Protein AF-D1YGD7-F1 (afdb_monomer_lite)

Sequence (81 aa):
MWTFTTLISIAVVILRYREPKLERPYVVPWYPIIPIISIGGGLFIVISTVINEFWLSITGIGLTALGLPVYYYMKKHNHQN

Structure (mmCIF, N/CA/C/O backbone):
data_AF-D1YGD7-F1
#
_entry.id   AF-D1YGD7-F1
#
loop_
_atom_site.group_PDB
_atom_site.id
_atom_site.type_symbol
_atom_site.label_atom_id
_atom_site.label_alt_id
_atom_site.label_comp_id
_atom_site.label_asym_id
_atom_site.label_entity_id
_atom_site.label_seq_id
_atom_site.pdbx_PDB_ins_code
_atom_site.Cartn_x
_atom_site.Cartn_y
_atom_site.Cartn_z
_atom_site.occupancy
_atom_site.B_iso_or_equiv
_atom_site.auth_seq_id
_atom_site.auth_comp_id
_atom_site.auth_asym_id
_atom_site.auth_atom_id
_atom_site.pdbx_PDB_model_num
ATOM 1 N N . MET A 1 1 ? 2.649 8.754 -4.122 1.00 79.50 1 MET A N 1
ATOM 2 C CA . MET A 1 1 ? 1.229 8.870 -4.531 1.00 79.50 1 MET A CA 1
ATOM 3 C C . MET A 1 1 ? 0.693 7.552 -5.068 1.00 79.50 1 MET A C 1
ATOM 5 O O . MET A 1 1 ? -0.173 6.984 -4.421 1.00 79.50 1 MET A O 1
ATOM 9 N N . TRP A 1 2 ? 1.252 7.006 -6.155 1.00 88.50 2 TRP A N 1
ATOM 10 C CA . TRP A 1 2 ? 0.805 5.737 -6.759 1.00 88.50 2 TRP A CA 1
ATOM 11 C C . TRP A 1 2 ? 0.742 4.545 -5.794 1.00 88.50 2 TRP A C 1
ATOM 13 O O . TRP A 1 2 ? -0.219 3.778 -5.822 1.00 88.50 2 TRP A O 1
ATOM 23 N N . THR A 1 3 ? 1.713 4.435 -4.884 1.00 89.81 3 THR A N 1
ATOM 24 C CA . THR A 1 3 ? 1.729 3.428 -3.811 1.00 89.81 3 THR A CA 1
ATOM 25 C C . THR A 1 3 ? 0.470 3.495 -2.941 1.00 89.81 3 THR A C 1
ATOM 27 O O . THR A 1 3 ? -0.229 2.497 -2.791 1.00 89.81 3 THR A O 1
ATOM 30 N N . PHE A 1 4 ? 0.118 4.679 -2.435 1.00 92.31 4 PHE A N 1
ATOM 31 C CA . PHE A 1 4 ? -1.077 4.882 -1.611 1.00 92.31 4 PHE A CA 1
ATOM 32 C C . PHE A 1 4 ? -2.374 4.662 -2.388 1.00 92.31 4 PHE A C 1
ATOM 34 O O . PHE A 1 4 ? -3.283 4.017 -1.876 1.00 92.31 4 PHE A O 1
ATOM 41 N N . THR A 1 5 ? -2.461 5.125 -3.636 1.00 91.69 5 THR A N 1
ATOM 42 C CA . THR A 1 5 ? -3.651 4.910 -4.476 1.00 91.69 5 THR A CA 1
ATOM 43 C C . THR A 1 5 ? -3.903 3.422 -4.735 1.00 91.69 5 THR A C 1
ATOM 45 O O . THR A 1 5 ? -5.046 2.958 -4.696 1.00 91.69 5 THR A O 1
ATOM 48 N N . THR A 1 6 ? -2.831 2.650 -4.937 1.00 93.00 6 THR A N 1
ATOM 49 C CA . THR A 1 6 ? -2.903 1.190 -5.092 1.00 93.00 6 THR A CA 1
ATOM 50 C C . THR A 1 6 ? -3.404 0.539 -3.802 1.00 93.00 6 THR A C 1
ATOM 52 O O . THR A 1 6 ? -4.331 -0.267 -3.844 1.00 93.00 6 THR A O 1
ATOM 55 N N . LEU A 1 7 ? -2.876 0.951 -2.641 1.00 93.38 7 LEU A N 1
ATOM 56 C CA . LEU A 1 7 ? -3.337 0.473 -1.331 1.00 93.38 7 LEU A CA 1
ATOM 57 C C . LEU A 1 7 ? -4.814 0.796 -1.074 1.00 93.38 7 LEU A C 1
ATOM 59 O O . LEU A 1 7 ? -5.546 -0.064 -0.595 1.00 93.38 7 LEU A O 1
ATOM 63 N N . ILE A 1 8 ? -5.276 1.997 -1.432 1.00 92.81 8 ILE A N 1
ATOM 64 C CA . ILE A 1 8 ? -6.690 2.386 -1.315 1.00 92.81 8 ILE A CA 1
ATOM 65 C C . ILE A 1 8 ? -7.561 1.503 -2.216 1.00 92.81 8 ILE A C 1
ATOM 67 O O . ILE A 1 8 ? -8.602 1.014 -1.783 1.00 92.81 8 ILE A O 1
ATOM 71 N N . SER A 1 9 ? -7.120 1.239 -3.448 1.00 92.38 9 SER A N 1
ATOM 72 C CA . SER A 1 9 ? -7.847 0.369 -4.383 1.00 92.38 9 SER A CA 1
ATOM 73 C C . SER A 1 9 ? -7.975 -1.061 -3.843 1.00 92.38 9 SER A C 1
ATOM 75 O O . SER A 1 9 ? -9.049 -1.659 -3.918 1.00 92.38 9 SER A O 1
ATOM 77 N N . ILE A 1 10 ? -6.912 -1.582 -3.224 1.00 92.81 10 ILE A N 1
ATOM 78 C CA . ILE A 1 10 ? -6.929 -2.868 -2.513 1.00 92.81 10 ILE A CA 1
ATOM 79 C C . ILE A 1 10 ? -7.885 -2.804 -1.314 1.00 92.81 10 ILE A C 1
ATOM 81 O O . ILE A 1 10 ? -8.699 -3.708 -1.128 1.00 92.81 10 ILE A O 1
ATOM 85 N N . ALA A 1 11 ? -7.842 -1.728 -0.526 1.00 92.19 11 ALA A N 1
ATOM 86 C CA . ALA A 1 11 ? -8.700 -1.555 0.641 1.00 92.19 11 ALA A CA 1
ATOM 87 C C . ALA A 1 11 ? -10.192 -1.577 0.276 1.00 92.1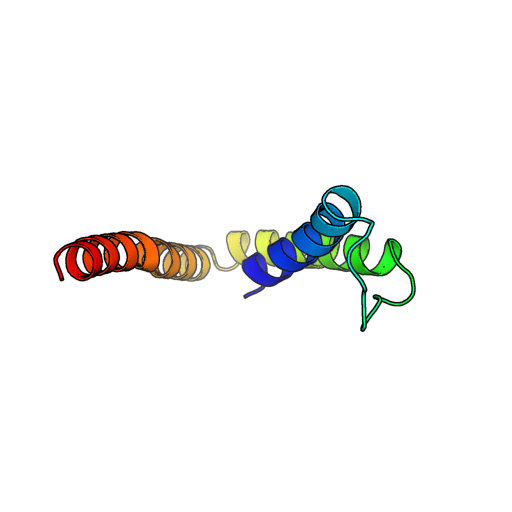9 11 ALA A C 1
ATOM 89 O O . ALA A 1 11 ? -10.976 -2.167 1.011 1.00 92.19 11 ALA A O 1
ATOM 90 N N . VAL A 1 12 ? -10.591 -1.029 -0.878 1.00 89.38 12 VAL A N 1
ATOM 91 C CA . VAL A 1 12 ? -11.980 -1.112 -1.372 1.00 89.38 12 VAL A CA 1
ATOM 92 C C . VAL A 1 12 ? -12.410 -2.564 -1.615 1.00 89.38 12 VAL A C 1
ATOM 94 O O . VAL A 1 12 ? -13.544 -2.933 -1.305 1.00 89.38 12 VAL A O 1
ATOM 97 N N . VAL A 1 13 ? -11.516 -3.407 -2.143 1.00 89.94 13 VAL A N 1
ATOM 98 C CA . VAL A 1 13 ? -11.784 -4.841 -2.344 1.00 89.94 13 VAL A CA 1
ATOM 99 C C . VAL A 1 13 ? -11.851 -5.574 -1.001 1.00 89.94 13 VAL A C 1
ATOM 101 O O . VAL A 1 13 ? -12.797 -6.325 -0.767 1.00 89.94 13 VAL A O 1
ATOM 104 N N . ILE A 1 14 ? -10.910 -5.304 -0.091 1.00 91.31 14 ILE A N 1
ATOM 105 C CA . ILE A 1 14 ? -10.870 -5.913 1.249 1.00 91.31 14 ILE A CA 1
ATOM 106 C C . ILE A 1 14 ? -12.110 -5.537 2.066 1.00 91.31 14 ILE A C 1
ATOM 108 O O . ILE A 1 14 ? -12.755 -6.408 2.649 1.00 91.31 14 ILE A O 1
ATOM 112 N N . LEU A 1 15 ? -12.476 -4.253 2.098 1.00 90.75 15 LEU A N 1
ATOM 113 C CA . LEU A 1 15 ? -13.617 -3.757 2.867 1.00 90.75 15 LEU A CA 1
ATOM 114 C C . LEU A 1 15 ? -14.927 -4.373 2.377 1.00 90.75 15 LEU A C 1
ATOM 116 O O . LEU A 1 15 ? -15.832 -4.627 3.167 1.00 90.75 15 LEU A O 1
ATOM 120 N N . ARG A 1 16 ? -15.008 -4.687 1.081 1.00 87.75 16 ARG A N 1
ATOM 121 C CA . ARG A 1 16 ? -16.179 -5.349 0.516 1.00 87.75 16 ARG A CA 1
ATOM 122 C C . ARG A 1 16 ? -16.361 -6.779 1.032 1.00 87.75 16 ARG A C 1
ATOM 124 O O . ARG A 1 16 ? -17.510 -7.205 1.117 1.00 87.75 16 ARG A O 1
ATOM 131 N N . TYR A 1 17 ? -15.279 -7.466 1.406 1.00 85.50 17 TYR A N 1
ATOM 132 C CA . TYR A 1 17 ? -15.330 -8.774 2.065 1.00 85.50 17 TYR A CA 1
ATOM 133 C C . TYR A 1 17 ? -15.512 -8.659 3.585 1.00 85.50 17 TYR A C 1
ATOM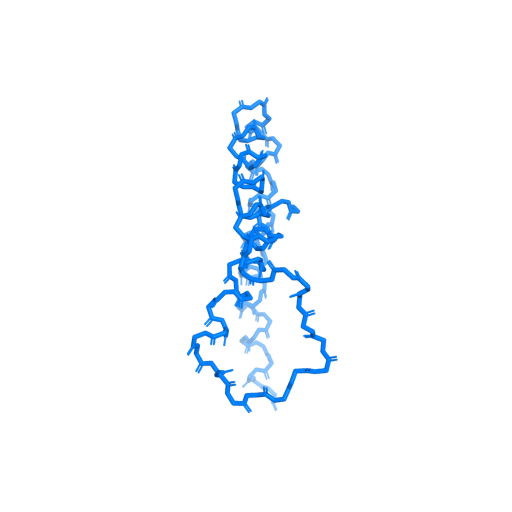 135 O O . TYR A 1 17 ? -16.288 -9.405 4.173 1.00 85.50 17 TYR A O 1
ATOM 143 N N . ARG A 1 18 ? -14.821 -7.709 4.226 1.00 89.44 18 ARG A N 1
ATOM 144 C CA . ARG A 1 18 ? -14.818 -7.561 5.688 1.00 89.44 18 ARG A CA 1
ATOM 145 C C . ARG A 1 18 ? -16.131 -7.002 6.237 1.00 89.44 18 ARG A C 1
ATOM 147 O O . ARG A 1 18 ? -16.601 -7.477 7.264 1.00 89.44 18 ARG A O 1
ATOM 154 N N . GLU A 1 19 ? -16.728 -6.022 5.557 1.00 89.12 19 GLU A N 1
ATOM 155 C CA . GLU A 1 19 ? -17.954 -5.347 6.004 1.00 89.12 19 GLU A CA 1
ATOM 156 C C . GLU A 1 19 ? -18.988 -5.252 4.866 1.00 89.12 19 GLU A C 1
ATOM 158 O O . GLU A 1 19 ? -19.204 -4.200 4.250 1.00 89.12 19 GLU A O 1
ATOM 163 N N . PRO A 1 20 ? -19.659 -6.375 4.543 1.00 82.00 20 PRO A N 1
ATOM 164 C CA . PRO A 1 20 ? -20.639 -6.414 3.462 1.00 82.00 20 PRO A CA 1
ATOM 165 C C . PRO A 1 20 ? -21.938 -5.661 3.791 1.00 82.00 20 PRO A C 1
ATOM 167 O O . PRO A 1 20 ? -22.603 -5.204 2.869 1.00 82.00 20 PRO A O 1
ATOM 170 N N . LYS A 1 21 ? -22.285 -5.517 5.079 1.00 83.31 21 LYS A N 1
ATOM 171 C CA . LYS A 1 21 ? -23.553 -4.927 5.557 1.00 83.31 21 LYS A CA 1
ATOM 172 C C . LYS A 1 21 ? -23.514 -3.413 5.785 1.00 83.31 21 LYS A C 1
ATOM 174 O O . LYS A 1 21 ? -24.530 -2.845 6.167 1.00 83.31 21 LYS A O 1
ATOM 179 N N . LEU A 1 22 ? -22.362 -2.773 5.599 1.00 86.69 22 LEU A N 1
ATOM 180 C CA . LEU A 1 2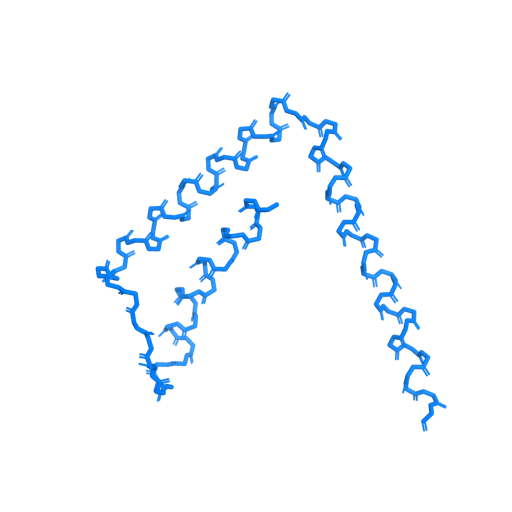2 ? -22.251 -1.323 5.738 1.00 86.69 22 LEU A CA 1
ATOM 181 C C . LEU A 1 22 ? -23.104 -0.645 4.654 1.00 86.69 22 LEU A C 1
ATOM 183 O O . LEU A 1 22 ? -23.021 -1.047 3.491 1.00 86.69 22 LEU A O 1
ATOM 187 N N . GLU A 1 23 ? -23.896 0.371 5.002 1.00 81.69 23 GLU A N 1
ATOM 188 C CA . GLU A 1 23 ? -24.589 1.186 3.999 1.00 81.69 23 GLU A CA 1
ATOM 189 C C . GLU A 1 23 ? -23.557 1.929 3.147 1.00 81.69 23 GLU A C 1
ATOM 191 O O . GLU A 1 23 ? -22.605 2.519 3.661 1.00 81.69 23 GLU A O 1
ATOM 196 N N . ARG A 1 24 ? -23.711 1.855 1.822 1.00 81.56 24 ARG A N 1
ATOM 197 C CA . ARG A 1 24 ? -22.758 2.417 0.857 1.00 81.56 24 ARG A CA 1
ATOM 198 C C . ARG A 1 24 ? -23.444 3.529 0.070 1.00 81.56 24 ARG A C 1
ATOM 200 O O . ARG A 1 24 ? -24.076 3.226 -0.939 1.00 81.56 24 ARG A O 1
ATOM 207 N N . PRO A 1 25 ? -23.295 4.801 0.489 1.00 84.00 25 PRO A N 1
ATOM 208 C CA . PRO A 1 25 ? -23.828 5.947 -0.249 1.00 84.00 25 PRO A CA 1
ATOM 209 C C . PRO A 1 25 ? -23.247 6.065 -1.662 1.00 84.00 25 PRO A C 1
ATOM 211 O O . PRO A 1 25 ? -23.898 6.577 -2.565 1.00 84.00 25 PRO A O 1
ATOM 214 N N . TYR A 1 26 ? -22.019 5.572 -1.859 1.00 79.81 26 TYR A N 1
ATOM 215 C CA . TYR A 1 26 ? -21.350 5.528 -3.151 1.00 79.81 26 TYR A CA 1
ATOM 216 C C . TYR A 1 26 ? -20.835 4.118 -3.437 1.00 79.81 26 TYR A C 1
ATOM 218 O O . TYR A 1 26 ? -20.129 3.508 -2.630 1.00 79.81 26 TYR A O 1
ATOM 226 N N . VAL A 1 27 ? -21.172 3.606 -4.616 1.00 79.75 27 VAL A N 1
ATOM 227 C CA . VAL A 1 27 ? -20.716 2.314 -5.127 1.00 79.75 27 VAL A CA 1
ATOM 228 C C . VAL A 1 27 ? -19.922 2.551 -6.394 1.00 79.75 27 VAL A C 1
ATOM 230 O O . VAL A 1 27 ? -20.380 3.233 -7.305 1.00 79.75 27 VAL A O 1
ATOM 233 N N . VAL A 1 28 ? -18.729 1.959 -6.455 1.00 82.94 28 VAL A N 1
ATOM 234 C CA . VAL A 1 28 ? -17.895 2.019 -7.655 1.00 82.94 28 VAL A CA 1
ATOM 235 C C . VAL A 1 28 ? -18.663 1.346 -8.801 1.00 82.94 28 VAL A C 1
ATOM 237 O O . VAL A 1 28 ? -18.973 0.152 -8.681 1.00 82.94 28 VAL A O 1
ATOM 240 N N . PRO A 1 29 ? -18.991 2.076 -9.883 1.00 81.88 29 PRO A N 1
ATOM 241 C CA . PRO A 1 29 ? -19.657 1.481 -11.033 1.00 81.88 29 PRO A CA 1
ATOM 242 C C . PRO A 1 29 ? -18.741 0.401 -11.629 1.00 81.88 29 PRO A C 1
ATOM 244 O O . PRO A 1 29 ? -17.524 0.506 -11.532 1.00 81.88 29 PRO A O 1
ATOM 247 N N . TRP A 1 30 ? -19.294 -0.670 -12.202 1.00 84.56 30 TRP A N 1
ATOM 248 C CA . TRP A 1 30 ? -18.501 -1.762 -12.803 1.00 84.56 30 TRP A CA 1
ATOM 249 C C . TRP A 1 30 ? -17.544 -2.497 -11.846 1.00 84.56 30 TRP A C 1
ATOM 251 O O . TRP A 1 30 ? -16.522 -3.049 -12.264 1.00 84.56 30 TRP A O 1
ATOM 261 N N . TYR A 1 31 ? -17.855 -2.542 -10.548 1.00 80.75 31 TYR A N 1
ATOM 262 C CA . TYR A 1 31 ? -17.150 -3.442 -9.636 1.00 80.75 31 TYR A CA 1
ATOM 263 C C . TYR A 1 31 ? -17.307 -4.908 -10.100 1.00 80.75 31 TYR A C 1
ATOM 265 O O . TYR A 1 31 ? -18.440 -5.303 -10.381 1.00 80.75 31 TYR A O 1
ATOM 273 N N . PRO A 1 32 ? -16.241 -5.742 -10.126 1.00 83.88 32 PRO A N 1
ATOM 274 C CA . PRO A 1 32 ? -14.879 -5.532 -9.596 1.00 83.88 32 PRO A CA 1
ATOM 275 C C . PRO A 1 32 ? -13.828 -5.052 -10.614 1.00 83.88 32 PRO A C 1
ATOM 277 O O . PRO A 1 32 ? -12.657 -4.928 -10.259 1.00 83.88 32 PRO A O 1
ATOM 280 N N . ILE A 1 33 ? -14.212 -4.780 -11.861 1.00 89.25 33 ILE A N 1
ATOM 281 C CA . ILE A 1 33 ? -13.281 -4.552 -12.978 1.00 89.25 33 ILE A CA 1
ATOM 282 C C . ILE A 1 33 ? -12.441 -3.290 -12.758 1.00 89.25 33 ILE A C 1
ATOM 284 O O . ILE A 1 33 ? -11.218 -3.336 -12.874 1.00 89.25 33 ILE A O 1
ATOM 288 N N . ILE A 1 34 ? -13.078 -2.178 -12.371 1.00 89.94 34 ILE A N 1
ATOM 289 C CA .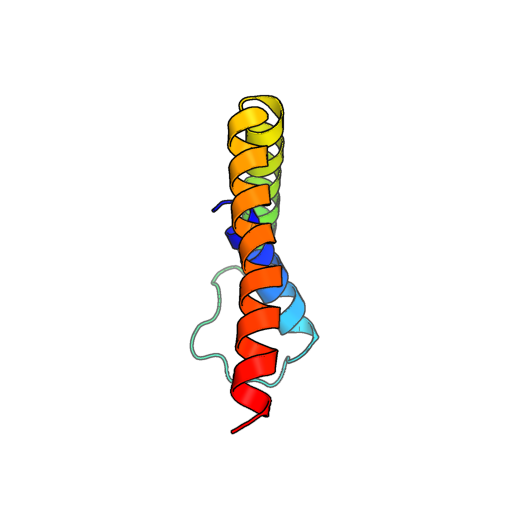 ILE A 1 34 ? -12.374 -0.906 -12.135 1.00 89.94 34 ILE A CA 1
ATOM 290 C C . ILE A 1 34 ? -11.307 -1.037 -11.032 1.00 89.94 34 ILE A C 1
ATOM 292 O O . ILE A 1 34 ? -10.161 -0.661 -11.284 1.00 89.94 34 ILE A O 1
ATOM 296 N N . PRO A 1 35 ? -11.611 -1.600 -9.841 1.00 88.88 35 PRO A N 1
ATOM 297 C CA . PRO A 1 35 ? -10.590 -1.863 -8.829 1.00 88.88 35 PRO A CA 1
ATOM 298 C C . PRO A 1 35 ? -9.419 -2.709 -9.333 1.00 88.88 35 PRO A C 1
ATOM 300 O O . PRO A 1 35 ? -8.275 -2.384 -9.033 1.00 88.88 35 PRO A O 1
ATOM 303 N N . ILE A 1 36 ? -9.678 -3.763 -10.112 1.00 91.50 36 ILE A N 1
ATOM 304 C CA . ILE A 1 36 ? -8.623 -4.653 -10.622 1.00 91.50 36 ILE A CA 1
ATOM 305 C C . ILE A 1 36 ? -7.691 -3.900 -11.578 1.00 91.50 36 ILE A C 1
ATOM 307 O O . ILE A 1 36 ? -6.472 -3.979 -11.431 1.00 91.50 36 ILE A O 1
ATOM 311 N N . ILE A 1 37 ? -8.250 -3.122 -12.509 1.00 93.81 37 ILE A N 1
ATOM 312 C CA . ILE A 1 37 ? -7.466 -2.296 -13.439 1.00 93.81 37 ILE A CA 1
ATOM 313 C C . ILE A 1 37 ? -6.657 -1.245 -12.671 1.00 93.81 37 ILE A C 1
ATOM 315 O O . ILE A 1 37 ? -5.479 -1.055 -12.960 1.00 93.81 37 ILE A O 1
ATOM 319 N N . SER A 1 38 ? -7.257 -0.603 -11.662 1.00 92.06 38 SER A N 1
ATOM 320 C CA . SER A 1 38 ? -6.572 0.378 -10.807 1.00 92.06 38 SER A CA 1
ATOM 321 C C . SER A 1 38 ? -5.378 -0.238 -10.073 1.00 92.06 38 SER A C 1
ATOM 323 O O . SER A 1 38 ? -4.296 0.344 -10.052 1.00 92.06 38 SER A O 1
ATOM 325 N N . ILE A 1 39 ? -5.542 -1.442 -9.515 1.00 93.81 39 ILE A N 1
ATOM 326 C CA . ILE A 1 39 ? -4.458 -2.161 -8.836 1.00 93.81 39 ILE A CA 1
ATOM 327 C C . ILE A 1 39 ? -3.350 -2.522 -9.829 1.00 93.81 39 ILE A C 1
ATOM 329 O O . ILE A 1 39 ? -2.181 -2.281 -9.541 1.00 93.81 39 ILE A O 1
ATOM 333 N N . GLY A 1 40 ? -3.704 -3.055 -11.003 1.00 95.69 40 GLY A N 1
ATOM 334 C CA . GLY A 1 40 ? -2.736 -3.418 -12.039 1.00 95.69 40 GLY A CA 1
ATOM 335 C C . GLY A 1 40 ? -1.947 -2.214 -12.559 1.00 95.69 40 GLY A C 1
ATOM 336 O O . GLY A 1 40 ? -0.718 -2.245 -12.589 1.00 95.69 40 GLY A O 1
ATOM 337 N N . GLY A 1 41 ? -2.639 -1.126 -12.907 1.00 95.06 41 GLY A N 1
ATOM 338 C CA . GLY A 1 41 ? -2.013 0.111 -13.374 1.00 95.06 41 GLY A CA 1
ATOM 339 C C . GLY A 1 41 ? -1.172 0.784 -12.291 1.00 95.06 41 GLY A C 1
ATOM 340 O O . GLY A 1 41 ? -0.044 1.197 -12.548 1.00 95.06 41 GLY A O 1
ATOM 341 N N . GLY A 1 42 ? -1.680 0.834 -11.058 1.00 93.50 42 GLY A N 1
ATOM 342 C CA . GLY A 1 42 ? -0.950 1.362 -9.911 1.00 93.50 42 GLY A CA 1
ATOM 343 C C . GLY A 1 42 ? 0.335 0.583 -9.635 1.00 93.50 42 GLY A C 1
ATOM 344 O O . GLY A 1 42 ? 1.396 1.188 -9.496 1.00 93.50 42 GLY A O 1
ATOM 345 N N . LEU A 1 43 ? 0.272 -0.751 -9.646 1.00 95.00 43 LEU A N 1
ATOM 346 C CA . LEU A 1 43 ? 1.440 -1.607 -9.448 1.00 95.00 43 LEU A CA 1
ATOM 347 C C . LEU A 1 43 ? 2.469 -1.445 -10.574 1.00 95.00 43 LEU A C 1
ATOM 349 O O . LEU A 1 43 ? 3.660 -1.326 -10.294 1.00 95.00 43 LEU A O 1
ATOM 353 N N . PHE A 1 44 ? 2.017 -1.380 -11.829 1.00 95.12 44 PHE A N 1
ATOM 354 C CA . PHE A 1 44 ? 2.886 -1.126 -12.979 1.00 95.12 44 PHE A CA 1
ATOM 355 C C . PHE A 1 44 ? 3.645 0.196 -12.834 1.00 95.12 44 PHE A C 1
ATOM 357 O O . PHE A 1 44 ? 4.867 0.226 -12.985 1.00 95.12 44 PHE A O 1
ATOM 364 N N . ILE A 1 45 ? 2.942 1.278 -12.488 1.00 93.31 45 ILE A N 1
ATOM 365 C CA . ILE A 1 45 ? 3.567 2.589 -12.308 1.00 93.31 45 ILE A CA 1
ATOM 366 C C . ILE A 1 45 ? 4.540 2.553 -11.132 1.00 93.31 45 ILE A C 1
ATOM 368 O O . ILE A 1 45 ? 5.657 3.031 -11.276 1.00 93.31 45 ILE A O 1
ATOM 372 N N . VAL A 1 46 ? 4.167 1.951 -9.998 1.00 92.25 46 VAL A N 1
ATOM 373 C CA . VAL A 1 46 ? 5.061 1.828 -8.835 1.00 92.25 46 VAL A CA 1
ATOM 374 C C . VAL A 1 46 ? 6.354 1.108 -9.219 1.00 92.25 46 VAL A C 1
ATOM 376 O O . VAL A 1 46 ? 7.434 1.645 -8.985 1.00 92.25 46 VAL A O 1
ATOM 379 N N . ILE A 1 47 ? 6.264 -0.056 -9.865 1.00 93.00 47 ILE A N 1
ATOM 380 C CA . ILE A 1 47 ? 7.443 -0.818 -10.297 1.00 93.00 47 ILE A CA 1
ATOM 381 C C . ILE A 1 47 ? 8.283 0.005 -11.279 1.00 93.00 47 ILE A C 1
ATOM 383 O O . ILE A 1 47 ? 9.494 0.124 -11.106 1.00 93.00 47 ILE A O 1
ATOM 387 N N . SER A 1 48 ? 7.640 0.630 -12.266 1.00 94.06 48 SER A N 1
ATOM 388 C CA . SER A 1 48 ? 8.319 1.482 -13.241 1.00 94.06 48 SER A CA 1
ATOM 389 C C . SER A 1 48 ? 9.040 2.657 -12.574 1.00 94.06 48 SER A C 1
ATOM 391 O O . SER A 1 48 ? 10.198 2.917 -12.888 1.00 94.06 48 SER A O 1
ATOM 393 N N . THR A 1 49 ? 8.415 3.327 -11.601 1.00 91.69 49 THR A N 1
ATOM 394 C CA . THR A 1 49 ? 9.034 4.444 -10.869 1.00 91.69 49 THR A CA 1
ATOM 395 C C . THR A 1 49 ? 10.211 4.003 -10.009 1.00 91.69 49 THR A C 1
ATOM 397 O O . THR A 1 49 ? 11.210 4.708 -9.947 1.00 91.69 49 THR A O 1
ATOM 400 N N . VAL A 1 50 ? 10.144 2.820 -9.393 1.00 91.19 50 VAL A N 1
ATOM 401 C CA . VAL A 1 50 ? 11.258 2.282 -8.600 1.00 91.19 50 VAL A CA 1
ATOM 402 C C . VAL A 1 50 ? 12.459 1.959 -9.493 1.00 91.19 50 VAL A C 1
ATOM 404 O O . VAL A 1 50 ? 13.592 2.197 -9.085 1.00 91.19 50 VAL A O 1
ATOM 407 N N . ILE A 1 51 ? 12.228 1.441 -10.703 1.00 92.62 51 ILE A N 1
ATOM 408 C CA . ILE A 1 51 ? 13.303 1.084 -11.641 1.00 92.62 51 ILE A CA 1
ATOM 409 C C . ILE A 1 51 ? 13.906 2.333 -12.296 1.00 92.62 51 ILE A C 1
ATOM 411 O O . ILE A 1 51 ? 15.125 2.465 -12.345 1.00 92.62 51 ILE A O 1
ATOM 415 N N . ASN A 1 52 ? 13.068 3.244 -12.797 1.00 91.81 52 ASN A N 1
ATOM 416 C CA . ASN A 1 52 ? 13.527 4.421 -13.539 1.00 91.81 52 ASN A CA 1
ATOM 417 C C . ASN A 1 52 ? 14.052 5.536 -12.621 1.00 91.81 52 ASN A C 1
ATOM 419 O O . ASN A 1 52 ? 15.016 6.212 -12.965 1.00 91.81 52 ASN A O 1
ATOM 423 N N . GLU A 1 53 ? 13.449 5.723 -11.445 1.00 91.00 53 GLU A N 1
ATOM 424 C CA . GLU A 1 53 ? 13.763 6.816 -10.518 1.00 91.00 53 GLU A CA 1
ATOM 425 C C . GLU A 1 53 ? 14.030 6.294 -9.100 1.00 91.00 53 GLU A C 1
ATOM 427 O O . GLU A 1 53 ? 13.450 6.751 -8.111 1.00 91.00 53 GLU A O 1
ATOM 432 N N . PHE A 1 54 ? 14.948 5.332 -8.984 1.00 89.94 54 PHE A N 1
ATOM 433 C CA . PHE A 1 54 ? 15.252 4.652 -7.721 1.00 89.94 54 PHE A CA 1
ATOM 434 C C . PHE A 1 54 ? 15.557 5.616 -6.561 1.00 89.94 54 PHE A C 1
ATOM 436 O O . PHE A 1 54 ? 14.981 5.498 -5.476 1.00 89.94 54 PHE A O 1
ATOM 443 N N . TRP A 1 55 ? 16.416 6.614 -6.798 1.00 91.50 55 TRP A N 1
ATOM 444 C CA . TRP A 1 55 ? 16.801 7.598 -5.781 1.00 91.50 55 TRP A CA 1
ATOM 445 C C . TRP A 1 55 ? 15.636 8.483 -5.334 1.00 91.50 55 TRP A C 1
A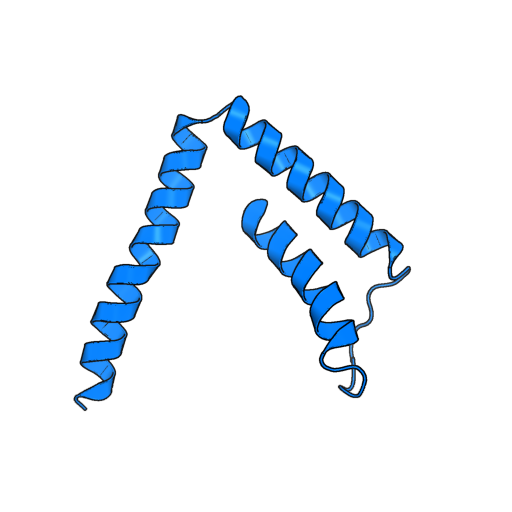TOM 447 O O . TRP A 1 55 ? 15.517 8.794 -4.152 1.00 91.50 55 TRP A O 1
ATOM 457 N N . LEU A 1 56 ? 14.745 8.867 -6.247 1.00 89.56 56 LEU A N 1
ATOM 458 C CA . LEU A 1 56 ? 13.576 9.667 -5.886 1.00 89.56 56 LEU A CA 1
ATOM 459 C C . LEU A 1 56 ? 12.534 8.818 -5.145 1.00 89.56 56 LEU A C 1
ATOM 461 O O . LEU A 1 56 ? 11.930 9.259 -4.169 1.00 89.56 56 LEU A O 1
ATOM 465 N N . SER A 1 57 ? 12.357 7.565 -5.562 1.00 89.62 57 SER A N 1
ATOM 466 C CA . SER A 1 57 ? 11.447 6.639 -4.894 1.00 89.62 57 SER A CA 1
ATOM 467 C C . SER A 1 57 ? 11.896 6.338 -3.461 1.00 89.62 57 SER A C 1
ATOM 469 O O . SER A 1 57 ? 11.063 6.307 -2.551 1.00 89.62 57 SER A O 1
ATOM 471 N N . ILE A 1 58 ? 13.199 6.140 -3.223 1.00 91.69 58 ILE A N 1
ATOM 472 C CA . ILE A 1 58 ? 13.699 5.814 -1.882 1.00 91.69 58 ILE A CA 1
ATOM 473 C C . ILE A 1 58 ? 13.574 6.994 -0.920 1.00 91.69 58 ILE A C 1
ATOM 475 O O . ILE A 1 58 ? 13.223 6.789 0.242 1.00 91.69 58 ILE A O 1
ATOM 479 N N . THR A 1 59 ? 13.781 8.230 -1.387 1.00 92.56 59 THR A N 1
ATOM 480 C CA . THR A 1 59 ? 13.583 9.417 -0.543 1.00 92.56 59 THR A CA 1
ATOM 481 C C . THR A 1 59 ? 12.114 9.585 -0.165 1.00 92.56 59 THR A C 1
ATOM 483 O O . THR A 1 59 ? 11.814 9.857 0.996 1.00 92.56 59 THR A O 1
ATOM 486 N N . GLY A 1 60 ? 11.183 9.326 -1.089 1.00 90.50 60 GLY A N 1
ATOM 487 C CA . GLY A 1 60 ? 9.746 9.343 -0.803 1.00 90.50 60 GLY A CA 1
ATOM 488 C C . GLY A 1 60 ? 9.316 8.285 0.221 1.00 90.50 60 GLY A C 1
ATOM 489 O O . GLY A 1 60 ? 8.525 8.573 1.127 1.00 90.50 60 GLY A O 1
ATOM 490 N N . ILE A 1 61 ? 9.860 7.067 0.119 1.00 91.00 61 ILE A N 1
ATOM 491 C CA . ILE A 1 61 ? 9.620 5.995 1.099 1.00 91.00 61 ILE A CA 1
ATOM 492 C C . ILE A 1 61 ? 10.237 6.365 2.450 1.00 91.00 61 ILE A C 1
ATOM 494 O O . ILE A 1 61 ? 9.568 6.239 3.474 1.00 91.00 61 ILE A O 1
ATOM 498 N N . GLY A 1 62 ? 11.470 6.874 2.457 1.00 93.44 62 GLY A N 1
ATOM 499 C CA . GLY A 1 62 ? 12.160 7.331 3.661 1.00 93.44 62 GLY A CA 1
ATOM 500 C C . GLY A 1 62 ? 11.387 8.429 4.388 1.00 93.44 62 GLY A C 1
ATOM 501 O O . GLY A 1 62 ? 11.156 8.326 5.589 1.00 93.44 62 GLY A O 1
ATOM 502 N N . LEU A 1 63 ? 10.892 9.431 3.658 1.00 93.44 63 LEU A N 1
ATOM 503 C CA . LEU A 1 63 ? 10.076 10.507 4.219 1.00 93.44 63 LEU A CA 1
ATOM 504 C C . LEU A 1 63 ? 8.760 9.987 4.813 1.00 93.44 63 LEU A C 1
ATOM 506 O O . LEU A 1 63 ? 8.358 10.400 5.898 1.00 93.44 63 LEU A O 1
ATOM 510 N N . THR A 1 64 ? 8.110 9.039 4.137 1.00 92.50 64 THR A N 1
ATOM 511 C CA . THR A 1 64 ? 6.901 8.383 4.658 1.00 92.50 64 THR A CA 1
ATOM 512 C C . THR A 1 64 ? 7.210 7.603 5.938 1.00 92.50 64 THR A C 1
ATOM 514 O O . THR A 1 64 ? 6.470 7.694 6.917 1.00 92.50 64 THR A O 1
ATOM 517 N N . ALA A 1 65 ? 8.323 6.864 5.953 1.00 93.31 65 ALA A N 1
ATOM 518 C CA . ALA A 1 65 ? 8.766 6.098 7.108 1.00 93.31 65 ALA A CA 1
ATOM 519 C C . ALA A 1 65 ? 9.130 7.002 8.290 1.00 93.31 65 ALA A C 1
ATOM 521 O O . ALA A 1 65 ? 8.834 6.625 9.416 1.00 93.31 65 ALA A O 1
ATOM 522 N N . LEU A 1 66 ? 9.678 8.204 8.061 1.00 94.94 66 LEU A N 1
ATOM 523 C CA . LEU A 1 66 ? 9.916 9.216 9.102 1.00 94.94 66 LEU A CA 1
ATOM 524 C C . LEU A 1 66 ? 8.625 9.712 9.772 1.00 94.94 66 LEU A C 1
ATOM 526 O O . LEU A 1 66 ? 8.661 10.145 10.923 1.00 94.94 66 LEU A O 1
ATOM 530 N N . GLY A 1 67 ? 7.469 9.576 9.120 1.00 91.69 67 GLY A N 1
ATOM 531 C CA . GLY A 1 67 ? 6.175 9.804 9.763 1.00 91.69 67 GLY A CA 1
ATOM 532 C C . GLY A 1 67 ? 5.897 8.844 10.928 1.00 91.69 67 GLY A C 1
ATOM 533 O O . GLY A 1 67 ? 5.259 9.241 11.900 1.00 91.69 67 GLY A O 1
ATOM 534 N N . LEU A 1 68 ? 6.412 7.606 10.885 1.00 92.31 68 LEU A N 1
ATOM 535 C CA . LEU A 1 68 ? 6.239 6.615 11.956 1.00 92.31 68 LEU A CA 1
ATOM 536 C C . LEU A 1 68 ? 6.910 7.030 13.279 1.00 92.31 68 LEU A C 1
ATOM 538 O O . LEU A 1 68 ? 6.198 7.091 14.281 1.00 92.31 68 LEU A O 1
ATOM 542 N N . PRO A 1 69 ? 8.225 7.334 13.351 1.00 92.00 69 PRO A N 1
ATOM 543 C CA . PRO A 1 69 ? 8.855 7.751 14.599 1.00 92.00 69 PRO A CA 1
ATOM 544 C C . PRO A 1 69 ? 8.245 9.047 15.140 1.00 92.00 69 PRO A C 1
ATOM 546 O O . PRO A 1 69 ? 8.049 9.152 16.349 1.00 92.00 69 PRO A O 1
ATOM 549 N N . VAL A 1 70 ? 7.862 9.989 14.268 1.00 93.31 70 VAL A N 1
ATOM 550 C CA . VAL A 1 70 ? 7.153 11.213 14.677 1.00 93.31 70 VAL A CA 1
ATOM 551 C C . VAL A 1 70 ? 5.796 10.877 15.300 1.00 93.31 70 VAL A C 1
ATOM 553 O O . VAL A 1 70 ? 5.489 11.352 16.393 1.00 93.31 70 VAL A O 1
ATOM 556 N N . TYR A 1 71 ? 5.009 10.000 14.667 1.00 91.25 71 TYR A N 1
ATOM 557 C CA . TYR A 1 71 ? 3.730 9.540 15.207 1.00 91.25 71 TYR A CA 1
ATOM 558 C C . TYR A 1 71 ? 3.892 8.855 16.568 1.00 91.25 71 TYR A C 1
ATOM 560 O O . TYR A 1 71 ? 3.142 9.153 17.496 1.00 91.25 71 TYR A O 1
ATOM 568 N N . TYR A 1 72 ? 4.882 7.972 16.727 1.00 91.50 72 TYR A N 1
ATOM 569 C CA . TYR A 1 72 ? 5.143 7.310 18.008 1.00 91.50 72 TYR A CA 1
ATOM 570 C C . TYR A 1 72 ? 5.573 8.294 19.099 1.00 91.50 72 TYR A C 1
ATOM 572 O O . TYR A 1 72 ? 5.100 8.184 20.233 1.00 91.50 72 TYR A O 1
ATOM 580 N N . TYR A 1 73 ? 6.421 9.270 18.764 1.00 90.44 73 TYR A N 1
ATOM 581 C CA . TYR A 1 73 ? 6.849 10.310 19.697 1.00 90.44 73 TYR A CA 1
ATOM 582 C C . TYR A 1 73 ? 5.659 11.152 20.180 1.00 90.44 73 TYR A C 1
ATOM 584 O O . TYR A 1 73 ? 5.447 11.300 21.384 1.00 90.44 73 TYR A O 1
ATOM 592 N N . MET A 1 74 ? 4.815 11.618 19.255 1.00 86.69 74 MET A N 1
ATOM 593 C CA . MET A 1 74 ? 3.618 12.399 19.586 1.00 86.69 74 MET A CA 1
ATOM 594 C C . MET A 1 74 ? 2.568 11.577 20.341 1.00 86.69 74 MET A C 1
ATOM 596 O O . MET A 1 74 ? 1.985 12.060 21.309 1.00 86.69 74 MET A O 1
ATOM 600 N N . LYS A 1 75 ? 2.346 10.313 19.956 1.00 85.56 75 LYS A N 1
ATOM 601 C CA . LYS A 1 75 ? 1.411 9.413 20.647 1.00 85.56 75 LYS A CA 1
ATOM 602 C C . LYS A 1 75 ? 1.826 9.164 22.096 1.00 85.56 75 LYS A C 1
ATOM 604 O O . LYS A 1 75 ? 0.962 9.088 22.963 1.00 85.56 75 LYS A O 1
ATOM 609 N N . LYS A 1 76 ? 3.130 9.049 22.367 1.00 77.69 76 LYS A N 1
ATOM 610 C CA . LYS A 1 76 ? 3.652 8.904 23.732 1.00 77.69 76 LYS A CA 1
ATOM 611 C C . LYS A 1 76 ? 3.399 10.161 24.571 1.00 77.69 76 LYS A C 1
ATOM 613 O O . LYS A 1 76 ? 3.070 10.032 25.742 1.00 77.69 76 LYS A O 1
ATOM 618 N N . HIS A 1 77 ? 3.510 11.346 23.970 1.00 71.31 77 HIS A N 1
ATOM 619 C CA . HIS A 1 77 ? 3.266 12.617 24.655 1.00 71.31 77 HIS A CA 1
ATOM 620 C C . HIS A 1 77 ? 1.773 12.867 24.936 1.00 71.31 77 HIS A C 1
ATOM 622 O O . HIS A 1 77 ? 1.423 13.352 26.004 1.00 71.31 77 HIS A O 1
ATOM 628 N N . ASN A 1 78 ? 0.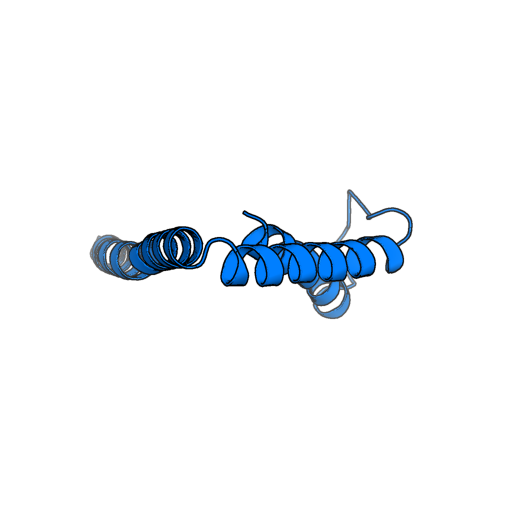877 12.487 24.019 1.00 66.62 78 ASN A N 1
ATOM 629 C CA . ASN A 1 78 ? -0.573 12.648 24.207 1.00 66.62 78 ASN A CA 1
ATOM 630 C C . ASN A 1 78 ? -1.206 11.648 25.188 1.00 66.62 78 ASN A C 1
ATOM 632 O O . ASN A 1 78 ? -2.322 11.883 25.624 1.00 66.62 78 ASN A O 1
ATOM 636 N N . HIS A 1 79 ? -0.534 10.544 25.529 1.00 56.47 79 HIS A N 1
ATOM 637 C CA . HIS A 1 79 ? -1.017 9.592 26.543 1.00 56.47 79 HIS A CA 1
ATOM 638 C C . HIS A 1 79 ? -0.596 9.969 27.978 1.00 56.47 79 HIS A C 1
ATOM 640 O O . HIS A 1 79 ? -0.900 9.227 28.908 1.00 56.47 79 HIS A O 1
ATOM 646 N N . GLN A 1 80 ? 0.173 11.052 28.146 1.00 55.94 80 GLN A N 1
ATOM 647 C CA . GLN A 1 80 ? 0.694 11.536 29.434 1.00 55.94 80 GLN A CA 1
ATOM 648 C C . GLN A 1 80 ? -0.051 12.788 29.954 1.00 55.94 80 GLN A C 1
ATOM 650 O O . GLN A 1 80 ? 0.311 13.286 31.016 1.00 55.94 80 GLN A O 1
ATOM 655 N N . ASN A 1 81 ? -1.075 13.268 29.234 1.00 45.53 81 ASN A N 1
ATOM 656 C CA . ASN A 1 81 ? -2.062 14.262 29.688 1.00 45.53 81 ASN A CA 1
ATOM 657 C C . ASN A 1 81 ? -3.425 13.585 29.851 1.00 45.53 81 ASN A C 1
ATOM 659 O O . ASN A 1 81 ? -4.214 14.072 30.687 1.00 45.53 81 ASN A O 1
#

Radius of gyration: 17.21 Å; chains: 1; bounding box: 41×23×43 Å

pLDDT: mean 87.79, std 8.77, range [45.53, 95.69]

Foldseek 3Di:
DLVVQLVVLVVVVVCCVVPVPDDDPDDDPPPPPVSVVSNVVSVVVLVVCCVPPVVVNVVVVVVVVVVVVVVVVVVVVVVVD

Secondary structure (DSSP, 8-state):
-HHHHHHHHHHHHHHHHH-TTS--SS--TTTTHHHHHHHHHHHHHHHHHHHHSHHHHHHHHHHHHHHHHHHHHHHHHHT--

Organism: NCBI:txid679196